Protein AF-A0A518D5A3-F1 (afdb_monomer_lite)

InterPro domains:
  IPR036691 Endonuclease/exonuclease/phosphatase superfamily [G3DSA:3.60.10.10] (1-137)
  IPR036691 Endonuclease/exonuclease/phosphatase superfamily [SSF56219] (6-136)

Structure (mmCIF, N/CA/C/O backbone):
data_AF-A0A518D5A3-F1
#
_entry.id   AF-A0A518D5A3-F1
#
loop_
_atom_site.group_PDB
_atom_site.id
_atom_site.type_symbol
_atom_site.label_atom_id
_atom_site.label_alt_id
_atom_site.label_comp_id
_atom_site.label_asym_id
_atom_site.label_entity_id
_atom_site.label_seq_id
_atom_site.pdbx_PDB_ins_code
_atom_site.Cartn_x
_atom_site.Cartn_y
_atom_site.Cartn_z
_atom_site.occupancy
_atom_site.B_iso_or_equiv
_atom_site.auth_seq_id
_atom_site.auth_comp_id
_atom_site.auth_asym_id
_atom_site.auth_atom_id
_atom_site.pdbx_PDB_model_num
ATOM 1 N N . MET A 1 1 ? 31.054 10.858 -0.364 1.00 36.72 1 MET A N 1
ATOM 2 C CA . MET A 1 1 ? 29.859 10.386 -1.095 1.00 36.72 1 MET A CA 1
ATOM 3 C C . MET A 1 1 ? 29.408 9.103 -0.428 1.00 36.72 1 MET A C 1
ATOM 5 O O . MET A 1 1 ? 30.260 8.254 -0.214 1.00 36.72 1 MET A O 1
ATOM 9 N N . LYS A 1 2 ? 28.142 8.989 -0.010 1.00 32.41 2 LYS A N 1
ATOM 10 C CA . LYS A 1 2 ? 27.624 7.705 0.479 1.00 32.41 2 LYS A CA 1
ATOM 11 C C . LYS A 1 2 ? 27.511 6.777 -0.727 1.00 32.41 2 LYS A C 1
ATOM 13 O O . LYS A 1 2 ? 26.873 7.149 -1.707 1.00 32.41 2 LYS A O 1
ATOM 18 N N . GLU A 1 3 ? 28.173 5.631 -0.665 1.00 38.31 3 GLU A N 1
ATOM 19 C CA . GLU A 1 3 ? 27.995 4.547 -1.626 1.00 38.31 3 GLU A CA 1
ATOM 20 C C . GLU A 1 3 ? 26.521 4.136 -1.599 1.00 38.31 3 GLU A C 1
ATOM 22 O O . GLU A 1 3 ? 25.990 3.735 -0.562 1.00 38.31 3 GLU A O 1
ATOM 27 N N . GLN A 1 4 ? 25.829 4.322 -2.720 1.00 47.94 4 GLN A N 1
ATOM 28 C CA . GLN A 1 4 ? 24.461 3.859 -2.878 1.00 47.94 4 GLN A CA 1
ATOM 29 C C . GLN A 1 4 ? 24.541 2.347 -3.087 1.00 47.94 4 GLN A C 1
ATOM 31 O O . GLN A 1 4 ? 24.879 1.882 -4.173 1.00 47.94 4 GLN A O 1
ATOM 36 N N . GLN A 1 5 ? 24.313 1.574 -2.023 1.00 49.19 5 GLN A N 1
ATOM 37 C CA . GLN A 1 5 ? 24.201 0.123 -2.138 1.00 49.19 5 GLN A CA 1
ATOM 38 C C . GLN A 1 5 ? 23.075 -0.202 -3.123 1.00 49.19 5 GLN A C 1
ATOM 40 O O . GLN A 1 5 ? 21.924 0.175 -2.891 1.00 49.19 5 GLN A O 1
ATOM 45 N N . ALA A 1 6 ? 23.415 -0.903 -4.207 1.00 53.38 6 ALA A N 1
ATOM 46 C CA . ALA A 1 6 ? 22.465 -1.458 -5.164 1.00 53.38 6 ALA A CA 1
ATOM 47 C C . ALA A 1 6 ? 21.618 -2.530 -4.465 1.00 53.38 6 ALA A C 1
ATOM 49 O O . ALA A 1 6 ? 21.918 -3.722 -4.475 1.00 53.38 6 ALA A O 1
ATOM 50 N N . THR A 1 7 ? 20.582 -2.081 -3.771 1.00 57.81 7 THR A N 1
ATOM 51 C CA . THR A 1 7 ? 19.583 -2.934 -3.144 1.00 57.81 7 THR A CA 1
ATOM 52 C C . THR A 1 7 ? 18.486 -3.141 -4.177 1.00 57.81 7 THR A C 1
ATOM 54 O O . THR A 1 7 ? 17.525 -2.395 -4.238 1.00 57.81 7 THR A O 1
ATOM 57 N N . ASN A 1 8 ? 18.626 -4.159 -5.027 1.00 65.50 8 ASN A N 1
ATOM 58 C CA . ASN A 1 8 ? 17.641 -4.457 -6.083 1.00 65.50 8 ASN A CA 1
ATOM 59 C C . ASN A 1 8 ? 16.405 -5.218 -5.557 1.00 65.50 8 ASN A C 1
ATOM 61 O O . ASN A 1 8 ? 15.659 -5.821 -6.325 1.00 65.50 8 ASN A O 1
ATOM 65 N N . CYS A 1 9 ? 16.228 -5.278 -4.238 1.00 80.38 9 CYS A N 1
ATOM 66 C CA . CYS A 1 9 ? 15.288 -6.166 -3.568 1.00 80.38 9 CYS A CA 1
ATOM 67 C C . CYS A 1 9 ? 14.832 -5.522 -2.254 1.00 80.38 9 CYS A C 1
ATOM 69 O O . CYS A 1 9 ? 15.364 -5.826 -1.187 1.00 80.38 9 CYS A O 1
ATOM 71 N N . PHE A 1 10 ? 13.868 -4.607 -2.332 1.00 88.75 10 PHE A N 1
ATOM 72 C CA . PHE A 1 10 ? 13.307 -3.957 -1.153 1.00 88.75 10 PHE A CA 1
ATOM 73 C C . PHE A 1 10 ? 11.789 -3.812 -1.229 1.00 88.75 10 PHE A C 1
ATOM 75 O O . PHE A 1 10 ? 11.178 -3.840 -2.300 1.00 88.75 10 PHE A O 1
ATOM 82 N N . ILE A 1 11 ? 11.203 -3.642 -0.050 1.00 94.62 11 ILE A N 1
ATOM 83 C CA . ILE A 1 11 ? 9.792 -3.353 0.171 1.00 94.62 11 ILE A CA 1
ATOM 84 C C . ILE A 1 11 ? 9.747 -2.052 0.971 1.00 94.62 11 ILE A C 1
ATOM 86 O O . ILE A 1 11 ? 10.442 -1.939 1.981 1.00 94.62 11 ILE A O 1
ATOM 90 N N . LEU A 1 12 ? 8.959 -1.075 0.526 1.00 96.50 12 LEU A N 1
ATOM 91 C CA . LEU A 1 12 ? 8.626 0.102 1.334 1.00 96.50 12 LEU A CA 1
ATOM 92 C C . LEU A 1 12 ? 7.259 -0.134 1.949 1.00 96.50 12 LEU A C 1
ATOM 94 O O . LEU A 1 12 ? 6.337 -0.539 1.248 1.00 96.50 12 LEU A O 1
ATOM 98 N N . LEU A 1 13 ? 7.126 0.133 3.241 1.00 97.69 13 LEU A N 1
ATOM 99 C CA . LEU A 1 13 ? 5.878 -0.047 3.962 1.00 97.69 13 LEU A CA 1
ATOM 100 C C . LEU A 1 13 ? 5.730 1.046 5.015 1.00 97.69 13 LEU A C 1
ATOM 102 O O . LEU A 1 13 ? 6.680 1.315 5.750 1.00 97.69 13 LEU A O 1
ATOM 106 N N . GLY A 1 14 ? 4.547 1.649 5.090 1.00 98.00 14 GLY A N 1
ATOM 107 C CA . GLY A 1 14 ? 4.215 2.643 6.106 1.00 98.00 14 GLY A CA 1
ATOM 108 C C . GLY A 1 14 ? 3.224 3.686 5.610 1.00 98.00 14 GLY A C 1
ATOM 109 O O . GLY A 1 14 ? 2.658 3.548 4.526 1.00 98.00 14 GLY A O 1
ATOM 110 N N . ASP A 1 15 ? 3.046 4.727 6.415 1.00 98.00 15 ASP A N 1
ATOM 111 C CA . ASP A 1 15 ? 2.211 5.884 6.107 1.00 98.00 15 ASP A CA 1
ATOM 112 C C . ASP A 1 15 ? 2.939 6.848 5.154 1.00 98.00 15 ASP A C 1
ATOM 114 O O . ASP A 1 15 ? 3.931 7.488 5.513 1.00 98.00 15 ASP A O 1
ATOM 118 N N . PHE A 1 16 ? 2.445 6.946 3.919 1.00 97.81 16 PHE A N 1
ATOM 119 C CA . PHE A 1 16 ? 2.956 7.878 2.909 1.00 97.81 16 PHE A CA 1
ATOM 120 C C . PHE A 1 16 ? 2.275 9.248 2.955 1.00 97.81 16 PHE A C 1
ATOM 122 O O . PHE A 1 16 ? 2.710 10.163 2.251 1.00 97.81 16 PHE A O 1
ATOM 129 N N . ASN A 1 17 ? 1.194 9.384 3.726 1.00 96.19 17 ASN A N 1
ATOM 130 C CA . ASN A 1 17 ? 0.316 10.550 3.761 1.00 96.19 17 ASN A CA 1
ATOM 131 C C . ASN A 1 17 ? -0.150 11.000 2.357 1.00 96.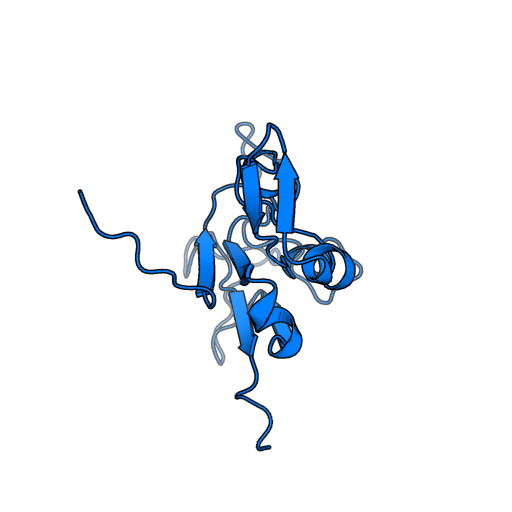19 17 ASN A C 1
ATOM 133 O O . ASN A 1 17 ? -0.310 12.185 2.061 1.00 96.19 17 ASN A O 1
ATOM 137 N N . MET A 1 18 ? -0.295 10.023 1.460 1.00 96.75 18 MET A N 1
ATOM 138 C CA . MET A 1 18 ? -0.710 10.164 0.067 1.00 96.75 18 MET A CA 1
ATOM 139 C C . MET A 1 18 ? -1.559 8.955 -0.297 1.00 96.75 18 MET A C 1
ATOM 141 O O . MET A 1 18 ? -1.251 7.846 0.120 1.00 96.75 18 MET A O 1
ATOM 145 N N . ASN A 1 19 ? -2.602 9.138 -1.095 1.00 97.25 19 ASN A N 1
ATOM 146 C CA . ASN A 1 19 ? -3.353 8.031 -1.668 1.00 97.25 19 ASN A CA 1
ATOM 147 C C . ASN A 1 19 ? -2.565 7.358 -2.806 1.00 97.25 19 ASN A C 1
ATOM 149 O O . ASN A 1 19 ? -1.782 8.024 -3.488 1.00 97.25 19 ASN A O 1
ATOM 153 N N . PRO A 1 20 ? -2.831 6.073 -3.106 1.00 97.12 20 PRO A N 1
ATOM 154 C CA . PRO A 1 20 ? -2.224 5.351 -4.215 1.00 97.12 20 PRO A CA 1
ATOM 155 C C . PRO A 1 20 ? -2.285 6.084 -5.553 1.00 97.12 20 PRO A C 1
ATOM 157 O O . PRO A 1 20 ? -1.365 5.930 -6.342 1.00 97.12 20 PRO A O 1
ATOM 160 N N . TYR A 1 21 ? -3.321 6.892 -5.814 1.00 95.69 21 TYR A N 1
ATOM 161 C CA . TYR A 1 21 ? -3.490 7.672 -7.049 1.00 95.69 21 TYR A CA 1
ATOM 162 C C . TYR A 1 21 ? -2.765 9.032 -7.056 1.00 95.69 21 TYR A C 1
ATOM 164 O O . TYR A 1 21 ? -2.701 9.685 -8.102 1.00 95.69 21 TYR A O 1
ATOM 172 N N . ASP A 1 22 ? -2.180 9.463 -5.940 1.00 96.88 22 ASP A N 1
ATOM 173 C CA . ASP A 1 22 ? -1.515 10.760 -5.863 1.00 96.88 22 ASP A CA 1
ATOM 174 C C . ASP A 1 22 ? -0.221 10.798 -6.684 1.00 96.88 22 ASP A C 1
ATOM 176 O O . ASP A 1 22 ? 0.445 9.795 -6.961 1.00 96.88 22 ASP A O 1
ATOM 180 N N . ARG A 1 23 ? 0.159 12.011 -7.095 1.00 96.25 23 ARG A N 1
ATOM 181 C CA . ARG A 1 23 ? 1.293 12.239 -8.004 1.00 96.25 23 ARG A CA 1
ATOM 182 C C . ARG A 1 23 ? 2.620 11.725 -7.442 1.00 96.25 23 ARG A C 1
ATOM 184 O O . ARG A 1 23 ? 3.424 11.204 -8.210 1.00 96.25 23 ARG A O 1
ATOM 191 N N . GLY A 1 24 ? 2.843 11.864 -6.134 1.00 96.75 24 GLY A N 1
ATOM 192 C CA . GLY A 1 24 ? 4.053 11.359 -5.478 1.00 96.75 24 GLY A CA 1
ATOM 193 C C . GLY A 1 24 ? 4.179 9.835 -5.553 1.00 96.75 24 GLY A C 1
ATOM 194 O O . GLY A 1 24 ? 5.294 9.324 -5.633 1.00 96.75 24 GLY A O 1
ATOM 195 N N . MET A 1 25 ? 3.048 9.127 -5.634 1.00 97.81 25 MET A N 1
ATOM 196 C CA . MET A 1 25 ? 3.014 7.671 -5.742 1.00 97.81 25 MET A CA 1
ATOM 197 C C . MET A 1 25 ? 3.256 7.197 -7.182 1.00 97.81 25 MET A C 1
ATOM 199 O O . MET A 1 25 ? 4.091 6.325 -7.394 1.00 97.81 25 MET A O 1
ATOM 203 N N . ASN A 1 26 ? 2.587 7.782 -8.185 1.00 93.75 26 ASN A N 1
ATOM 204 C CA . ASN A 1 26 ? 2.536 7.189 -9.539 1.00 93.75 26 ASN A CA 1
ATO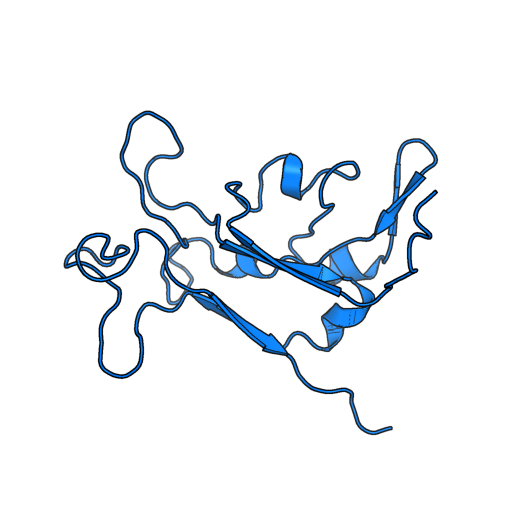M 205 C C . ASN A 1 26 ? 3.495 7.785 -10.577 1.00 93.75 26 ASN A C 1
ATOM 207 O O . ASN A 1 26 ? 3.656 7.223 -11.664 1.00 93.75 26 ASN A O 1
ATOM 211 N N . LEU A 1 27 ? 4.085 8.955 -10.323 1.00 94.81 27 LEU A N 1
ATOM 212 C CA . LEU A 1 27 ? 4.977 9.575 -11.305 1.00 94.81 27 LEU A CA 1
ATOM 213 C C . LEU A 1 27 ? 6.344 8.891 -11.330 1.00 94.81 27 LEU A C 1
ATOM 215 O O . LEU A 1 27 ? 6.841 8.455 -10.297 1.00 94.81 27 LEU A O 1
ATOM 219 N N . ALA A 1 28 ? 6.984 8.890 -12.506 1.00 92.06 28 ALA A N 1
ATOM 220 C CA . ALA A 1 28 ? 8.325 8.332 -12.690 1.00 92.06 28 ALA A CA 1
ATOM 221 C C . ALA A 1 28 ? 9.341 8.965 -11.727 1.00 92.06 28 ALA A C 1
ATOM 223 O O . ALA A 1 28 ? 10.090 8.260 -11.075 1.00 92.06 28 ALA A O 1
ATOM 224 N N . ALA A 1 29 ? 9.305 10.294 -11.578 1.00 90.62 29 ALA A N 1
ATOM 225 C CA . ALA A 1 29 ? 10.158 11.023 -10.639 1.00 90.62 29 ALA A CA 1
ATOM 226 C C . ALA A 1 29 ? 9.714 10.924 -9.161 1.00 90.62 29 ALA A C 1
ATOM 228 O O . ALA A 1 29 ? 10.371 11.504 -8.300 1.00 90.62 29 ALA A O 1
ATOM 229 N N . GLY A 1 30 ? 8.589 10.259 -8.883 1.00 94.38 30 GLY A N 1
ATOM 230 C CA . GLY A 1 30 ? 8.125 9.917 -7.538 1.00 94.38 30 GLY A CA 1
ATOM 231 C C . GLY A 1 30 ? 8.493 8.474 -7.193 1.00 94.38 30 GLY A C 1
ATOM 232 O O . GLY A 1 30 ? 9.581 8.010 -7.523 1.00 94.38 30 GLY A O 1
ATOM 233 N N . LEU A 1 31 ? 7.572 7.755 -6.552 1.00 95.31 31 LEU A N 1
ATOM 234 C CA . LEU A 1 31 ? 7.762 6.344 -6.199 1.00 95.31 31 LEU A CA 1
ATOM 235 C C . LEU A 1 31 ? 7.486 5.383 -7.358 1.00 95.31 31 LEU A C 1
ATOM 237 O O . LEU A 1 31 ? 7.786 4.204 -7.225 1.00 95.31 31 LEU A O 1
ATOM 241 N N . ASN A 1 32 ? 6.926 5.862 -8.476 1.00 95.44 32 ASN A N 1
ATOM 242 C CA . ASN A 1 32 ? 6.640 5.060 -9.668 1.00 95.44 32 ASN A CA 1
ATOM 243 C C . ASN A 1 32 ? 5.909 3.733 -9.335 1.00 95.44 32 ASN A C 1
ATOM 245 O O . ASN A 1 32 ? 6.213 2.662 -9.869 1.00 95.44 32 ASN A O 1
ATOM 249 N N . ALA A 1 33 ? 4.950 3.822 -8.412 1.00 97.25 33 ALA A N 1
ATOM 250 C CA . ALA A 1 33 ? 4.157 2.724 -7.887 1.00 97.25 33 ALA A CA 1
ATOM 251 C C . ALA A 1 33 ? 2.972 2.409 -8.806 1.00 97.25 33 ALA A C 1
ATOM 253 O O . ALA A 1 33 ? 2.188 3.279 -9.162 1.00 97.25 33 ALA A O 1
ATOM 254 N N . MET A 1 34 ? 2.841 1.151 -9.199 1.00 97.00 34 MET A N 1
ATOM 255 C CA . MET A 1 34 ? 1.932 0.672 -10.226 1.00 97.00 34 MET A CA 1
ATOM 256 C C . MET A 1 34 ? 0.804 -0.150 -9.618 1.00 97.00 34 MET A C 1
ATOM 258 O O . MET A 1 34 ? 1.012 -0.976 -8.729 1.00 97.00 34 MET A O 1
ATOM 262 N N . MET A 1 35 ? -0.390 0.038 -10.173 1.00 96.81 35 MET A N 1
ATOM 263 C CA . MET A 1 35 ? -1.628 -0.601 -9.726 1.00 96.81 35 MET A CA 1
ATOM 264 C C . MET A 1 35 ? -1.649 -2.121 -9.919 1.00 96.81 35 MET A C 1
ATOM 266 O O . MET A 1 35 ? -2.312 -2.830 -9.169 1.00 96.81 35 MET A O 1
ATOM 270 N N . THR A 1 36 ? -0.957 -2.642 -10.936 1.00 96.69 36 THR A N 1
ATOM 271 C CA . THR A 1 36 ? -1.020 -4.066 -11.290 1.00 96.69 36 THR A CA 1
ATOM 272 C C . THR A 1 36 ? 0.367 -4.683 -11.378 1.00 96.69 36 THR A C 1
ATOM 274 O O . THR A 1 36 ? 1.348 -4.018 -11.723 1.00 96.69 36 THR A O 1
ATOM 277 N N . ARG A 1 37 ? 0.434 -5.996 -11.133 1.00 95.62 37 ARG A N 1
ATOM 278 C CA . ARG A 1 37 ? 1.659 -6.783 -11.322 1.00 95.62 37 ARG A CA 1
ATOM 279 C C . ARG A 1 37 ? 2.165 -6.706 -12.762 1.00 95.62 37 ARG A C 1
ATOM 281 O O . ARG A 1 37 ? 3.364 -6.599 -12.964 1.00 95.62 37 ARG A O 1
ATOM 288 N N . ALA A 1 38 ? 1.256 -6.704 -13.739 1.00 95.38 38 ALA A N 1
ATOM 289 C CA . ALA A 1 38 ? 1.591 -6.616 -15.161 1.00 95.38 38 ALA A CA 1
ATOM 290 C C . ALA A 1 38 ? 2.249 -5.276 -15.531 1.00 95.38 38 ALA A C 1
ATOM 292 O O . ALA A 1 38 ? 3.167 -5.233 -16.344 1.00 95.38 38 ALA A O 1
ATOM 293 N N . CYS A 1 39 ? 1.820 -4.172 -14.913 1.00 93.81 39 CYS A N 1
ATOM 294 C CA . CYS A 1 39 ? 2.504 -2.890 -15.072 1.00 93.81 39 CYS A CA 1
ATOM 295 C C . CYS A 1 39 ? 3.900 -2.924 -14.434 1.00 93.81 39 CYS A C 1
ATOM 297 O O . CYS A 1 39 ? 4.863 -2.466 -15.041 1.00 93.81 39 CYS A O 1
ATOM 299 N N . ALA A 1 40 ? 4.021 -3.497 -13.232 1.00 93.94 40 ALA A N 1
ATOM 300 C CA . ALA A 1 40 ? 5.298 -3.578 -12.529 1.00 93.94 40 ALA A CA 1
ATOM 301 C C . ALA A 1 40 ? 6.302 -4.541 -13.193 1.00 93.94 40 ALA A C 1
ATOM 303 O O . ALA A 1 40 ? 7.504 -4.307 -13.121 1.00 93.94 40 ALA A O 1
ATOM 304 N N . SER A 1 41 ? 5.837 -5.586 -13.890 1.00 90.75 41 SER A N 1
ATOM 305 C CA . SER A 1 41 ? 6.703 -6.585 -14.535 1.00 90.75 41 SER A CA 1
ATOM 306 C C . SER A 1 41 ? 7.528 -6.045 -15.703 1.00 90.75 41 SER A C 1
ATOM 308 O O . SER A 1 41 ? 8.451 -6.718 -16.148 1.00 90.75 41 SER A O 1
ATOM 310 N N . ALA A 1 42 ? 7.236 -4.834 -16.191 1.00 91.12 42 ALA A N 1
ATOM 311 C CA . ALA A 1 42 ? 8.111 -4.133 -17.131 1.00 91.12 42 ALA A CA 1
ATOM 312 C C . ALA A 1 42 ? 9.483 -3.779 -16.517 1.00 91.12 42 ALA A C 1
ATOM 314 O O . ALA A 1 42 ? 10.416 -3.444 -17.244 1.00 91.12 42 ALA A O 1
ATOM 315 N N . GLY A 1 43 ? 9.616 -3.862 -15.189 1.00 90.81 43 GLY A N 1
ATOM 316 C CA . GLY A 1 43 ? 10.862 -3.674 -14.456 1.00 90.81 43 GLY A CA 1
ATOM 317 C C . GLY A 1 43 ? 11.212 -2.204 -14.280 1.00 90.81 43 GLY A C 1
ATOM 318 O O . GLY A 1 43 ? 11.150 -1.672 -13.177 1.00 90.81 43 GLY A O 1
ATOM 319 N N . VAL A 1 44 ? 11.510 -1.520 -15.381 1.00 91.50 44 VAL A N 1
ATOM 320 C CA . VAL A 1 44 ? 11.939 -0.119 -15.372 1.00 91.50 44 VAL A CA 1
ATOM 321 C C . VAL A 1 44 ? 11.165 0.725 -16.376 1.00 91.50 44 VAL A C 1
ATOM 323 O O . VAL A 1 44 ? 10.749 0.265 -17.440 1.00 91.50 44 VAL A O 1
ATOM 326 N N . ARG A 1 45 ? 11.010 2.008 -16.053 1.00 91.12 45 ARG A N 1
ATOM 327 C CA . ARG A 1 45 ? 10.487 3.040 -16.946 1.00 91.12 45 ARG A CA 1
ATOM 328 C C . ARG A 1 45 ? 11.583 4.030 -17.291 1.00 91.12 45 ARG A C 1
ATOM 330 O O . ARG A 1 45 ? 12.138 4.654 -16.390 1.00 91.12 45 ARG A O 1
ATOM 337 N N . ARG A 1 46 ? 11.803 4.284 -18.582 1.00 92.19 46 ARG A N 1
ATOM 338 C CA . ARG A 1 46 ? 12.659 5.391 -19.021 1.00 92.19 46 ARG A CA 1
ATOM 339 C C . ARG A 1 46 ? 11.875 6.701 -19.112 1.00 92.19 46 ARG A C 1
ATOM 341 O O . ARG A 1 46 ? 10.823 6.765 -19.749 1.00 92.19 46 ARG A O 1
ATOM 348 N N . HIS A 1 47 ? 12.377 7.754 -18.474 1.00 92.19 47 HIS A N 1
ATOM 349 C CA . HIS A 1 47 ? 11.798 9.097 -18.485 1.00 92.19 47 HIS A CA 1
ATOM 350 C C . HIS A 1 47 ? 12.896 10.162 -18.351 1.00 92.19 47 HIS A C 1
ATOM 352 O O . HIS A 1 47 ? 13.719 10.073 -17.447 1.00 92.19 47 HIS A O 1
ATOM 358 N N . LEU A 1 48 ? 12.906 11.170 -19.237 1.00 92.19 48 LEU A N 1
ATOM 359 C CA . LEU A 1 48 ? 13.919 12.247 -19.265 1.00 92.19 48 LEU A CA 1
ATOM 360 C C . LEU A 1 48 ? 15.356 11.715 -19.134 1.00 92.19 48 LEU A C 1
ATOM 362 O O . LEU A 1 48 ? 16.142 12.151 -18.295 1.00 92.19 48 LEU A O 1
ATOM 366 N N . ASP A 1 49 ? 15.654 10.708 -19.948 1.00 92.25 49 ASP A N 1
ATOM 367 C CA . ASP A 1 49 ? 16.938 10.020 -20.011 1.00 92.25 49 ASP A CA 1
ATOM 368 C C . ASP A 1 49 ? 17.418 9.306 -18.739 1.00 92.25 49 ASP A C 1
ATOM 370 O O . ASP A 1 49 ? 18.588 8.920 -18.639 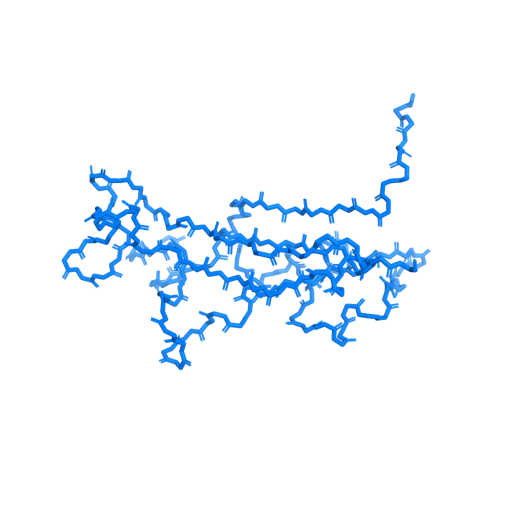1.00 92.25 49 ASP A O 1
ATOM 374 N N . ARG A 1 50 ? 16.505 9.038 -17.803 1.00 91.56 50 ARG A N 1
ATOM 375 C CA . ARG A 1 50 ? 16.757 8.257 -16.590 1.00 91.56 50 ARG A CA 1
ATOM 376 C C . ARG A 1 50 ? 15.820 7.065 -16.505 1.00 91.56 50 ARG A C 1
ATOM 378 O O . ARG A 1 50 ? 14.678 7.139 -16.958 1.00 91.56 50 ARG A O 1
ATOM 385 N N . ASP A 1 51 ? 16.312 5.997 -15.897 1.00 91.44 51 ASP A N 1
ATOM 386 C CA . ASP A 1 51 ? 15.536 4.789 -15.660 1.00 91.44 51 ASP A CA 1
ATOM 387 C C . ASP A 1 51 ? 15.059 4.785 -14.207 1.00 91.44 51 ASP A C 1
ATOM 389 O O . ASP A 1 51 ? 15.813 5.110 -13.289 1.00 91.44 51 ASP A O 1
ATOM 393 N N . TYR A 1 52 ? 13.786 4.456 -14.021 1.00 91.88 52 TYR A N 1
ATOM 394 C CA . TYR A 1 52 ? 13.119 4.407 -12.727 1.00 91.88 52 TYR A CA 1
ATOM 395 C C . TYR A 1 52 ? 12.521 3.020 -12.539 1.00 91.88 52 TYR A C 1
ATOM 397 O O . TYR A 1 52 ? 11.749 2.570 -13.389 1.00 91.88 52 TYR A O 1
ATOM 405 N N . ASP A 1 53 ? 12.847 2.354 -11.435 1.00 92.38 53 ASP A N 1
ATOM 406 C CA . ASP A 1 53 ? 12.229 1.075 -11.091 1.00 92.38 53 ASP A CA 1
ATOM 407 C C . ASP A 1 53 ? 10.717 1.222 -10.945 1.00 92.38 53 ASP A C 1
ATOM 409 O O . ASP A 1 53 ? 10.211 2.218 -10.419 1.00 92.38 53 ASP A O 1
ATOM 413 N N . PHE A 1 54 ? 9.988 0.215 -11.407 1.00 94.94 54 PHE A N 1
ATOM 414 C CA . PHE A 1 54 ? 8.590 0.056 -11.062 1.00 94.94 54 PHE A CA 1
ATOM 415 C C . PHE A 1 54 ? 8.442 -0.634 -9.711 1.00 94.94 54 PHE A C 1
ATOM 417 O O . PHE A 1 54 ? 9.147 -1.591 -9.379 1.00 94.94 54 PHE A O 1
ATOM 424 N N . TYR A 1 55 ? 7.437 -0.186 -8.971 1.00 96.44 55 TYR A N 1
ATOM 425 C CA . TYR A 1 55 ? 6.984 -0.842 -7.755 1.00 96.44 55 TYR A CA 1
ATOM 426 C C . TYR A 1 55 ? 5.561 -1.304 -7.964 1.00 96.44 55 TYR A C 1
ATOM 428 O O . TYR A 1 55 ? 4.773 -0.615 -8.594 1.00 96.44 55 TYR A O 1
ATOM 436 N N . TYR A 1 56 ? 5.207 -2.461 -7.440 1.00 97.69 56 TYR A N 1
ATOM 437 C CA . TYR A 1 56 ? 3.825 -2.884 -7.358 1.00 97.69 56 TYR A CA 1
ATOM 438 C C . TYR A 1 56 ? 3.215 -2.384 -6.049 1.00 97.69 56 TYR A C 1
ATOM 440 O O . TYR A 1 56 ? 3.784 -2.597 -4.980 1.00 97.69 56 TYR A O 1
ATOM 448 N N . ASN A 1 57 ? 2.055 -1.738 -6.140 1.00 98.38 57 ASN A N 1
ATOM 449 C CA . ASN A 1 57 ? 1.264 -1.310 -4.996 1.00 98.38 57 ASN A CA 1
ATOM 450 C C . ASN A 1 57 ? -0.037 -2.130 -4.952 1.00 98.38 57 ASN A C 1
ATOM 452 O O . ASN A 1 57 ? -0.972 -1.835 -5.696 1.00 98.38 57 ASN A O 1
ATOM 456 N N . PRO A 1 58 ? -0.134 -3.176 -4.117 1.00 97.88 58 PRO A N 1
ATOM 457 C CA . PRO A 1 58 ? -1.345 -3.977 -4.025 1.00 97.88 58 PRO A CA 1
ATOM 458 C C . PRO A 1 58 ? -2.499 -3.257 -3.315 1.00 97.88 58 PRO A C 1
ATOM 460 O O . PRO A 1 58 ? -3.633 -3.717 -3.428 1.00 97.88 58 PRO A O 1
ATOM 463 N N . MET A 1 59 ? -2.268 -2.117 -2.650 1.00 97.94 59 MET A N 1
ATOM 464 C CA . MET A 1 59 ? -3.328 -1.388 -1.935 1.00 97.94 59 MET A CA 1
ATOM 465 C C . MET A 1 59 ? -4.453 -0.916 -2.857 1.00 97.94 59 MET A C 1
ATOM 467 O O . MET A 1 59 ? -5.590 -0.776 -2.422 1.00 97.94 59 MET A O 1
ATOM 471 N N . TRP A 1 60 ? -4.168 -0.742 -4.151 1.00 97.38 60 TRP A N 1
ATOM 472 C CA . TRP A 1 60 ? -5.182 -0.450 -5.164 1.00 97.38 60 TRP A CA 1
ATOM 473 C C . TRP A 1 60 ? -6.318 -1.480 -5.219 1.00 97.38 60 TRP A C 1
ATOM 475 O O . TRP A 1 60 ? -7.429 -1.137 -5.612 1.00 97.38 60 TRP A O 1
ATOM 485 N N . SER A 1 61 ? -6.049 -2.729 -4.832 1.00 96.06 61 SER A N 1
ATOM 486 C CA . SER A 1 61 ? -7.050 -3.801 -4.824 1.00 96.06 61 SER A CA 1
ATOM 487 C C . SER A 1 61 ? 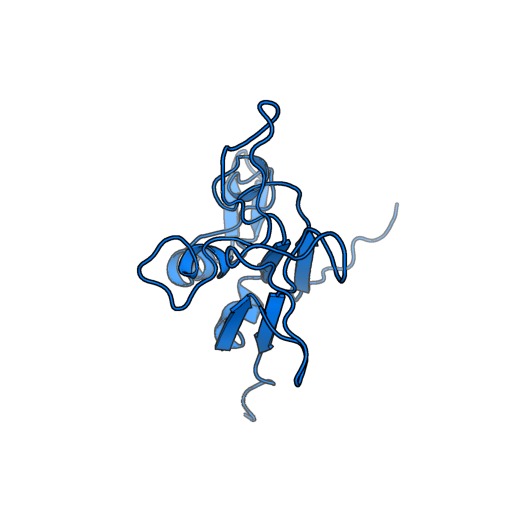-8.054 -3.708 -3.670 1.00 96.06 61 SER A C 1
ATOM 489 O O . SER A 1 61 ? -9.045 -4.429 -3.687 1.00 96.06 61 SER A O 1
ATOM 491 N N . LEU A 1 62 ? -7.822 -2.819 -2.696 1.00 96.81 62 LEU A N 1
ATOM 492 C CA . LEU A 1 62 ? -8.629 -2.683 -1.479 1.00 96.81 62 LEU A CA 1
ATOM 493 C C . LEU A 1 62 ? -9.572 -1.464 -1.498 1.00 96.81 62 LEU A C 1
ATOM 495 O O . LEU A 1 62 ? -10.152 -1.108 -0.475 1.00 96.81 62 LEU A O 1
ATOM 499 N N . PHE A 1 63 ? -9.730 -0.797 -2.643 1.00 94.12 63 PHE A N 1
ATOM 500 C CA . PHE A 1 63 ? -10.632 0.348 -2.754 1.00 94.12 63 PHE A CA 1
ATOM 501 C C . PHE A 1 63 ? -12.099 -0.061 -2.905 1.00 94.12 63 PHE A C 1
ATOM 503 O O . PHE A 1 63 ? -12.454 -0.868 -3.762 1.00 94.12 63 PHE A O 1
ATOM 510 N N . GLY A 1 64 ? -12.962 0.637 -2.168 1.00 90.94 64 GLY A N 1
ATOM 511 C CA . GLY A 1 64 ? -14.409 0.594 -2.359 1.00 90.94 64 GLY A CA 1
ATOM 512 C C . GLY A 1 64 ? -15.109 -0.575 -1.667 1.00 90.94 64 GLY A C 1
ATOM 513 O O . GLY A 1 64 ? -14.510 -1.379 -0.957 1.00 90.94 64 GLY A O 1
ATOM 514 N N . ASP A 1 65 ? -16.419 -0.626 -1.869 1.00 89.44 65 ASP A N 1
ATOM 515 C CA . ASP A 1 65 ? -17.379 -1.526 -1.221 1.00 89.44 65 ASP A CA 1
ATOM 516 C C . ASP A 1 65 ? -17.474 -2.920 -1.858 1.00 89.44 65 ASP A C 1
ATOM 518 O O . ASP A 1 65 ? -18.104 -3.808 -1.294 1.00 89.44 65 ASP A O 1
ATOM 522 N N . ASN A 1 66 ? -16.795 -3.146 -2.985 1.00 92.12 66 ASN A N 1
ATOM 523 C CA . ASN A 1 66 ? -16.618 -4.477 -3.579 1.00 92.12 66 ASN A CA 1
ATOM 524 C C . ASN A 1 66 ? -15.474 -5.287 -2.938 1.00 92.12 66 ASN A C 1
ATOM 526 O O . ASN A 1 66 ? -15.052 -6.304 -3.488 1.00 92.12 66 ASN A O 1
ATOM 530 N N . THR A 1 67 ? -14.948 -4.833 -1.802 1.00 92.56 67 THR A N 1
ATOM 531 C CA . THR A 1 67 ? -13.916 -5.521 -1.018 1.00 92.56 67 THR A CA 1
ATOM 532 C C . THR A 1 67 ? -14.497 -5.922 0.334 1.00 92.56 67 THR A C 1
ATOM 534 O O . THR A 1 67 ? -15.485 -5.337 0.777 1.00 92.56 67 THR A O 1
ATOM 537 N N . ASP A 1 68 ? -13.863 -6.865 1.035 1.00 90.81 68 ASP A N 1
ATOM 538 C CA . ASP A 1 68 ? -14.263 -7.233 2.408 1.00 90.81 68 ASP A CA 1
ATOM 539 C C . ASP A 1 68 ? -14.147 -6.052 3.398 1.00 90.81 68 ASP A C 1
ATOM 541 O O . ASP A 1 68 ? -14.672 -6.098 4.513 1.00 90.81 68 ASP A O 1
ATOM 545 N N . GLY A 1 69 ? -13.493 -4.970 2.968 1.00 88.44 69 GLY A N 1
ATOM 546 C CA . GLY A 1 69 ? -13.313 -3.741 3.711 1.00 88.44 69 GLY A CA 1
ATOM 547 C C . GLY A 1 69 ? -12.220 -3.832 4.778 1.00 88.44 69 GLY A C 1
ATOM 548 O O . GLY A 1 69 ? -11.669 -4.904 5.048 1.00 88.44 69 GLY A O 1
ATOM 549 N N . PRO A 1 70 ? -11.900 -2.692 5.413 1.00 94.81 70 PRO A N 1
ATOM 550 C CA . PRO A 1 70 ? -12.412 -1.338 5.164 1.00 94.81 70 PRO A CA 1
ATOM 551 C C . PRO A 1 70 ? -11.870 -0.735 3.855 1.00 94.81 70 PRO A C 1
ATOM 553 O O . PRO A 1 70 ? -10.856 -1.178 3.330 1.00 94.81 70 PRO A O 1
ATOM 556 N N . ALA A 1 71 ? -12.524 0.312 3.341 1.00 94.44 71 ALA A N 1
ATOM 557 C CA . ALA A 1 71 ? -12.191 0.930 2.046 1.00 94.44 71 ALA A CA 1
ATOM 558 C C . ALA A 1 71 ? -10.943 1.848 2.067 1.00 94.44 71 ALA A C 1
ATOM 560 O O . ALA A 1 71 ? -10.655 2.529 1.081 1.00 94.44 71 ALA A O 1
ATOM 561 N N . GLY A 1 72 ? -10.235 1.910 3.196 1.00 96.62 72 GLY A N 1
ATOM 562 C CA . GLY A 1 72 ? -9.054 2.737 3.424 1.00 96.62 72 GLY A CA 1
ATOM 563 C C . GLY A 1 72 ? -8.448 2.467 4.800 1.00 96.62 72 GLY A C 1
ATOM 564 O O . GLY A 1 72 ? -9.046 1.779 5.630 1.00 96.62 72 GLY A O 1
ATOM 565 N N . THR A 1 73 ? -7.261 3.015 5.047 1.00 97.81 73 THR A N 1
ATOM 566 C CA . THR A 1 73 ? -6.547 2.858 6.324 1.00 97.81 73 THR A CA 1
ATOM 567 C C . THR A 1 73 ? -6.886 3.977 7.299 1.00 97.81 73 THR A C 1
ATOM 569 O O . THR A 1 73 ? -6.864 3.760 8.504 1.00 97.81 73 THR A O 1
ATOM 572 N N . VAL A 1 74 ? -7.291 5.142 6.789 1.00 96.69 74 VAL A N 1
ATOM 573 C CA . VAL A 1 74 ? -7.664 6.317 7.583 1.00 96.69 74 VAL A CA 1
ATOM 574 C C . VAL A 1 74 ? -9.056 6.777 7.200 1.00 96.69 74 VAL A C 1
ATOM 576 O O . VAL A 1 74 ? -9.444 6.729 6.032 1.00 96.69 74 VAL A O 1
ATOM 579 N N . TYR A 1 75 ? -9.794 7.276 8.189 1.00 95.50 75 TYR A N 1
ATOM 580 C CA . TYR A 1 75 ? -11.049 7.978 7.962 1.00 95.50 75 TYR A CA 1
ATOM 581 C C . TYR A 1 75 ? -10.992 9.390 8.550 1.00 95.50 75 TYR A C 1
ATOM 583 O O . TYR A 1 75 ? -10.780 9.570 9.759 1.00 95.50 75 TYR A O 1
ATOM 591 N N . ASP A 1 76 ? -11.220 10.389 7.703 1.00 92.19 76 ASP A N 1
ATOM 592 C CA . ASP A 1 76 ? -11.320 11.790 8.097 1.00 92.19 76 ASP A CA 1
ATOM 593 C C . ASP A 1 76 ? -12.561 12.451 7.485 1.00 92.19 76 ASP A C 1
ATOM 595 O O . ASP A 1 76 ? -12.973 12.159 6.372 1.00 92.19 76 ASP A O 1
ATOM 599 N N . VAL A 1 77 ? -13.195 13.338 8.243 1.00 90.19 77 VAL A N 1
ATOM 600 C CA . VAL A 1 77 ? -14.331 14.166 7.799 1.00 90.19 77 VAL A CA 1
ATOM 601 C C . VAL A 1 77 ? -14.062 15.648 8.035 1.00 90.19 77 VAL A C 1
ATOM 603 O O . VAL A 1 77 ? -14.982 16.464 7.982 1.00 90.19 77 VAL A O 1
ATOM 606 N N . SER A 1 78 ? -12.813 16.006 8.342 1.00 84.44 78 SER A N 1
ATOM 607 C CA . SER A 1 78 ? -12.382 17.391 8.397 1.00 84.44 78 SER A CA 1
ATOM 608 C C . SER A 1 78 ? -12.399 18.006 6.990 1.00 84.44 78 SER A C 1
ATOM 610 O O . SER A 1 78 ? -12.132 17.344 5.991 1.00 84.44 78 SER A O 1
ATOM 612 N N . ASN A 1 79 ? -12.687 19.306 6.894 1.00 70.19 79 ASN A N 1
ATOM 613 C CA . ASN A 1 79 ? -12.681 20.036 5.617 1.00 70.19 79 ASN A CA 1
ATOM 614 C C . ASN A 1 79 ? -11.258 20.385 5.122 1.00 70.19 79 ASN A C 1
ATOM 616 O O . ASN A 1 79 ? -11.100 21.302 4.321 1.00 70.19 79 ASN A O 1
ATOM 620 N N . GLN A 1 80 ? -10.217 19.725 5.638 1.00 73.19 80 GLN A N 1
ATOM 621 C CA . GLN A 1 80 ? -8.811 20.026 5.334 1.00 73.19 80 GLN A CA 1
ATOM 622 C C . GLN A 1 80 ? -8.172 19.001 4.379 1.00 73.19 80 GLN A C 1
ATOM 624 O O . GLN A 1 80 ? -7.022 19.176 3.983 1.00 73.19 80 GLN A O 1
ATOM 629 N N . GLY A 1 81 ? -8.905 17.956 3.980 1.00 70.75 81 GLY A N 1
ATOM 630 C CA . GLY A 1 81 ? -8.407 16.881 3.120 1.00 70.75 81 GLY A CA 1
ATOM 631 C C . GLY A 1 81 ? -9.524 16.106 2.410 1.00 70.75 81 GLY A C 1
ATOM 632 O O . GLY A 1 81 ? -10.652 16.601 2.315 1.00 70.75 81 GLY A O 1
ATOM 633 N N . PRO A 1 82 ? -9.223 14.905 1.878 1.00 78.62 82 PRO A N 1
ATOM 634 C CA . PRO A 1 82 ? -10.230 14.013 1.316 1.00 78.62 82 PRO A CA 1
ATOM 635 C C . PRO A 1 82 ? -11.320 13.711 2.345 1.00 78.62 82 PRO A C 1
ATOM 637 O O . PRO A 1 82 ? -11.033 13.326 3.476 1.00 78.62 82 PRO A O 1
ATOM 640 N N . TYR A 1 83 ? -12.578 13.889 1.949 1.00 88.31 83 TYR A N 1
ATOM 641 C CA . TYR A 1 83 ? -13.710 13.580 2.811 1.00 88.31 83 TYR A CA 1
ATOM 642 C C . TYR A 1 83 ? -13.999 12.076 2.770 1.00 88.31 83 TYR A C 1
ATOM 644 O O . TYR A 1 83 ? -14.423 11.544 1.744 1.00 88.31 83 TYR A O 1
ATOM 652 N N . GLY A 1 84 ? -13.817 11.400 3.898 1.00 94.19 84 GLY A N 1
ATOM 653 C CA . GLY A 1 84 ? -14.078 9.981 4.082 1.00 94.19 84 GLY A CA 1
ATOM 654 C C . GLY A 1 84 ? -12.802 9.152 4.188 1.00 94.19 84 GLY A C 1
ATOM 655 O O . GLY A 1 84 ? -11.950 9.414 5.033 1.00 94.19 84 GLY A O 1
ATOM 656 N N . TRP A 1 85 ? -12.727 8.091 3.384 1.00 95.88 85 TRP A N 1
ATOM 657 C CA . TRP A 1 85 ? -11.631 7.125 3.417 1.00 95.88 85 TRP A CA 1
ATOM 658 C C . TRP A 1 85 ? -10.417 7.609 2.626 1.00 95.88 85 TRP A C 1
ATOM 660 O O . TRP A 1 85 ? -10.552 8.059 1.489 1.00 95.88 85 TRP A O 1
ATOM 670 N N . SER A 1 86 ? -9.241 7.408 3.212 1.00 96.81 86 SER A N 1
ATOM 671 C CA . SER A 1 86 ? -7.941 7.542 2.559 1.00 96.81 86 SER A CA 1
ATOM 672 C C . SER A 1 86 ? -7.108 6.280 2.774 1.00 96.81 86 SER A C 1
ATOM 674 O O . SER A 1 86 ? -7.245 5.588 3.784 1.00 96.81 86 SER A O 1
ATOM 676 N N . MET A 1 87 ? -6.224 5.987 1.823 1.00 97.44 87 MET A N 1
ATOM 677 C CA . MET A 1 87 ? -5.328 4.829 1.835 1.00 97.44 87 MET A CA 1
ATOM 678 C C . MET A 1 87 ? -3.878 5.299 1.989 1.00 97.44 87 MET A C 1
ATOM 680 O O . MET A 1 87 ? -3.109 5.285 1.031 1.00 97.44 87 MET A O 1
ATOM 684 N N . TYR A 1 88 ? -3.518 5.796 3.169 1.00 97.81 88 TYR A N 1
ATOM 685 C CA . TYR A 1 88 ? -2.199 6.400 3.381 1.00 97.81 88 TYR A CA 1
ATOM 686 C C . TYR A 1 88 ? -1.131 5.376 3.751 1.00 97.81 88 TYR A C 1
ATOM 688 O O . TYR A 1 88 ? -0.005 5.465 3.252 1.00 97.81 88 TYR A O 1
ATOM 696 N N . ASP A 1 89 ? -1.505 4.365 4.533 1.00 98.50 89 ASP A N 1
ATOM 697 C CA . ASP A 1 89 ? -0.646 3.235 4.861 1.00 98.50 89 ASP A CA 1
ATOM 698 C C . ASP A 1 89 ? -0.604 2.287 3.673 1.00 98.50 89 ASP A C 1
ATOM 700 O O . ASP A 1 89 ? -1.616 1.718 3.263 1.00 98.50 89 ASP A O 1
ATOM 704 N N . GLN A 1 90 ? 0.572 2.146 3.075 1.00 98.50 90 GLN A N 1
ATOM 705 C CA . GLN A 1 90 ? 0.730 1.377 1.852 1.00 98.50 90 GLN A CA 1
ATOM 706 C C . GLN A 1 90 ? 1.955 0.484 1.912 1.00 98.50 90 GLN A C 1
ATOM 708 O O . GLN A 1 90 ? 2.886 0.708 2.685 1.00 98.50 90 GLN A O 1
ATOM 713 N N . VAL A 1 91 ? 1.960 -0.524 1.043 1.00 98.44 91 VAL A N 1
ATOM 714 C CA . VAL A 1 91 ? 3.138 -1.328 0.741 1.00 98.44 91 VAL A CA 1
ATOM 715 C C . VAL A 1 91 ? 3.493 -1.176 -0.731 1.00 98.44 91 VAL A C 1
ATOM 717 O O . VAL A 1 91 ? 2.638 -1.304 -1.603 1.00 98.44 91 VAL A O 1
ATOM 720 N N . LEU A 1 92 ? 4.765 -0.915 -1.009 1.00 97.94 92 LEU A N 1
ATOM 721 C CA . LEU A 1 92 ? 5.339 -0.885 -2.345 1.00 97.94 92 LEU A CA 1
ATOM 722 C C . LEU A 1 92 ? 6.379 -1.989 -2.461 1.00 97.94 92 LEU A C 1
ATOM 724 O O . LEU A 1 92 ? 7.317 -2.069 -1.667 1.00 97.94 92 LEU A O 1
ATOM 728 N N . ILE A 1 93 ? 6.221 -2.832 -3.470 1.00 96.50 93 ILE A N 1
ATOM 729 C CA . ILE A 1 93 ? 7.036 -4.026 -3.667 1.00 96.50 93 ILE A CA 1
ATOM 730 C C . ILE A 1 93 ? 7.840 -3.820 -4.941 1.00 96.50 93 ILE A C 1
ATOM 732 O O . ILE A 1 93 ? 7.249 -3.641 -6.004 1.00 96.50 93 ILE A O 1
ATOM 736 N N . ASN A 1 94 ? 9.172 -3.824 -4.855 1.00 94.88 94 ASN A N 1
ATOM 737 C CA . ASN A 1 94 ? 10.007 -3.732 -6.053 1.00 94.88 94 ASN A CA 1
ATOM 738 C C . ASN A 1 94 ? 9.619 -4.830 -7.062 1.00 94.88 94 ASN A C 1
ATOM 740 O O . ASN A 1 94 ? 9.283 -5.946 -6.657 1.00 94.88 94 ASN A O 1
ATOM 744 N N . HIS A 1 95 ? 9.660 -4.526 -8.364 1.00 93.06 95 HIS A N 1
ATOM 745 C CA . HIS A 1 95 ? 9.296 -5.467 -9.434 1.00 93.06 95 HIS A CA 1
ATOM 746 C C . HIS A 1 95 ? 9.949 -6.853 -9.291 1.00 93.06 95 HIS A C 1
ATOM 748 O O . HIS A 1 95 ? 9.278 -7.861 -9.516 1.00 93.06 95 HIS A O 1
ATOM 754 N N . SER A 1 96 ? 11.193 -6.924 -8.803 1.00 92.62 96 SER A N 1
ATOM 755 C CA . SER A 1 96 ? 11.935 -8.176 -8.593 1.00 92.62 96 SER A CA 1
ATOM 756 C C . SER A 1 96 ? 11.337 -9.090 -7.512 1.00 92.62 96 SER A C 1
ATOM 758 O O . SER A 1 96 ? 11.612 -10.291 -7.476 1.00 92.62 96 SER A O 1
ATOM 760 N N . LEU A 1 97 ? 10.499 -8.537 -6.631 1.00 93.31 97 LEU A N 1
ATOM 761 C CA . LEU A 1 97 ? 9.859 -9.225 -5.511 1.00 93.31 97 LEU A CA 1
ATOM 762 C C . LEU A 1 97 ? 8.378 -9.528 -5.745 1.00 93.31 97 LEU A C 1
ATOM 764 O O . LEU A 1 97 ? 7.762 -10.212 -4.926 1.00 93.31 97 LEU A O 1
ATOM 768 N N . VAL A 1 98 ? 7.793 -9.065 -6.854 1.00 93.56 98 VAL A N 1
ATOM 769 C CA . VAL A 1 98 ? 6.347 -9.179 -7.102 1.00 93.56 98 VAL A CA 1
ATOM 770 C C . VAL A 1 98 ? 5.879 -10.629 -7.089 1.00 93.56 98 VAL A C 1
ATOM 772 O O . VAL A 1 98 ? 4.822 -10.909 -6.532 1.00 93.56 98 VAL A O 1
ATOM 775 N N . ASN A 1 99 ? 6.663 -11.569 -7.616 1.00 92.88 99 ASN A N 1
ATOM 776 C CA . ASN A 1 99 ? 6.291 -12.990 -7.629 1.00 92.88 99 ASN A CA 1
ATOM 777 C C . ASN A 1 99 ? 6.177 -13.600 -6.223 1.00 92.88 99 ASN A C 1
ATOM 779 O O . ASN A 1 99 ? 5.491 -14.604 -6.047 1.00 92.88 99 ASN A O 1
ATOM 783 N N . ARG A 1 100 ? 6.790 -12.969 -5.214 1.00 93.19 100 ARG A N 1
ATOM 784 C CA . ARG A 1 100 ? 6.712 -13.409 -3.817 1.00 93.19 100 ARG A CA 1
ATOM 785 C C . ARG A 1 100 ? 5.507 -12.853 -3.070 1.00 93.19 100 ARG A C 1
ATOM 787 O O . ARG A 1 100 ? 5.169 -13.363 -2.008 1.00 93.19 100 ARG A O 1
ATOM 794 N N . PHE A 1 101 ? 4.860 -11.811 -3.591 1.00 95.81 101 PHE A N 1
ATOM 795 C CA . PHE A 1 101 ? 3.688 -11.224 -2.951 1.00 95.81 101 PHE A CA 1
ATOM 796 C C . PHE A 1 101 ? 2.478 -12.150 -3.079 1.00 95.81 101 PHE A C 1
ATOM 798 O O . PHE A 1 101 ? 2.090 -12.526 -4.194 1.00 95.81 101 PHE A O 1
ATOM 805 N N . ARG A 1 102 ? 1.858 -12.474 -1.943 1.00 96.69 102 ARG A N 1
ATOM 806 C CA . ARG A 1 102 ? 0.667 -13.323 -1.873 1.00 96.69 102 ARG A CA 1
ATOM 807 C C . ARG A 1 102 ? -0.587 -12.514 -1.606 1.00 96.69 102 ARG A C 1
ATOM 809 O O . ARG A 1 102 ? -1.540 -12.665 -2.362 1.00 96.69 102 ARG A O 1
ATOM 816 N N . ASP A 1 103 ? -0.568 -11.670 -0.581 1.00 96.94 103 ASP A N 1
ATOM 817 C CA . ASP A 1 103 ? -1.780 -10.999 -0.122 1.00 96.94 103 ASP A CA 1
ATOM 818 C C . ASP A 1 103 ? -1.494 -9.731 0.690 1.00 96.94 103 ASP A C 1
ATOM 820 O O . ASP A 1 103 ? -0.442 -9.617 1.329 1.00 96.94 103 ASP A O 1
ATOM 824 N N . VAL A 1 104 ? -2.445 -8.795 0.680 1.00 97.69 104 VAL A N 1
ATOM 825 C CA . VAL A 1 104 ? -2.449 -7.604 1.534 1.00 97.69 104 VAL A CA 1
ATOM 826 C C . VAL A 1 104 ? -3.828 -7.407 2.146 1.00 97.69 104 VAL A C 1
ATOM 828 O O . VAL A 1 104 ? -4.840 -7.520 1.461 1.00 97.69 104 VAL A O 1
ATOM 831 N N . LYS A 1 105 ? -3.870 -7.084 3.439 1.00 97.31 105 LYS A N 1
ATOM 832 C CA . LYS A 1 105 ? -5.117 -6.819 4.164 1.00 97.31 105 LYS A CA 1
ATOM 833 C C . LYS A 1 105 ? -4.993 -5.576 5.021 1.00 97.31 105 LYS A C 1
ATOM 835 O O . LYS A 1 105 ? -3.930 -5.322 5.584 1.00 97.31 105 LYS A O 1
ATOM 840 N N . ILE A 1 106 ? -6.101 -4.866 5.185 1.00 98.12 106 ILE A N 1
ATOM 841 C CA . ILE A 1 106 ? -6.255 -3.868 6.243 1.00 98.12 106 ILE A CA 1
ATOM 842 C C . ILE A 1 106 ? -6.881 -4.579 7.443 1.00 98.12 106 ILE A C 1
ATOM 844 O O . ILE A 1 106 ? -7.906 -5.247 7.315 1.00 98.12 106 ILE A O 1
ATOM 848 N N . LEU A 1 107 ? -6.241 -4.488 8.604 1.00 97.75 107 LEU A N 1
ATOM 849 C CA . LEU A 1 107 ? -6.686 -5.174 9.809 1.00 97.75 107 LEU A CA 1
ATOM 850 C C . LEU A 1 107 ? -7.633 -4.286 10.614 1.00 97.75 107 LEU A C 1
ATOM 852 O O . LEU A 1 107 ? -7.285 -3.181 11.019 1.00 97.75 107 LEU A O 1
ATOM 856 N N . THR A 1 108 ? -8.812 -4.816 10.920 1.00 97.75 108 THR A N 1
ATOM 857 C CA . THR A 1 108 ? -9.816 -4.168 11.780 1.00 97.75 108 THR A CA 1
ATOM 858 C C . THR A 1 108 ? -9.891 -4.782 13.174 1.00 97.75 108 THR A C 1
ATOM 860 O O . THR A 1 108 ? -10.683 -4.340 14.007 1.00 97.75 108 THR A O 1
ATOM 863 N N . GLN A 1 109 ? -9.072 -5.801 13.444 1.00 96.88 109 GLN A N 1
ATOM 864 C CA . GLN A 1 109 ? -9.012 -6.518 14.713 1.00 96.88 109 GLN A CA 1
ATOM 865 C C . GLN A 1 109 ? -7.571 -6.914 15.049 1.00 96.88 109 GLN A C 1
ATOM 867 O O . GLN A 1 109 ? -6.770 -7.212 14.162 1.00 96.88 109 GLN A O 1
ATOM 872 N N . ALA A 1 110 ? -7.264 -6.961 16.344 1.00 94.88 110 ALA A N 1
ATOM 873 C CA . ALA A 1 110 ? -6.020 -7.479 16.901 1.00 94.88 110 ALA A CA 1
ATOM 874 C C . ALA A 1 110 ? -6.346 -8.576 17.928 1.00 94.88 110 ALA A C 1
ATOM 876 O O . ALA A 1 110 ? -6.650 -8.304 19.093 1.00 94.88 110 ALA A O 1
ATOM 877 N N . GLY A 1 111 ? -6.323 -9.835 17.480 1.00 93.19 111 GLY A N 1
ATOM 878 C CA . GLY A 1 111 ? -6.822 -10.959 18.273 1.00 93.19 111 GLY A CA 1
ATOM 879 C C . GLY A 1 111 ? -8.323 -10.812 18.532 1.00 93.19 111 GLY A C 1
ATOM 880 O O . GLY A 1 111 ? -9.102 -10.703 17.593 1.00 93.19 111 GLY A O 1
ATOM 881 N N . VAL A 1 112 ? -8.726 -10.783 19.804 1.00 94.19 112 VAL A N 1
ATOM 882 C CA . VAL A 1 112 ? -10.135 -10.588 20.207 1.00 94.19 112 VAL A CA 1
ATOM 883 C C . VAL A 1 112 ? -10.557 -9.115 20.272 1.00 94.19 112 VAL A C 1
ATOM 885 O O . VAL A 1 112 ? -11.732 -8.824 20.482 1.00 94.19 112 VAL A O 1
ATOM 888 N N . ASN A 1 113 ? -9.615 -8.180 20.119 1.00 95.19 113 ASN A N 1
ATOM 889 C CA . ASN A 1 113 ? -9.879 -6.752 20.264 1.00 95.19 113 ASN A CA 1
ATOM 890 C C . ASN A 1 113 ? -10.258 -6.131 18.915 1.00 95.19 113 ASN A C 1
ATOM 892 O O . ASN A 1 113 ? -9.514 -6.258 17.942 1.00 95.19 113 ASN A O 1
ATOM 896 N N . SER A 1 114 ? -11.385 -5.417 18.866 1.00 97.19 114 SER A N 1
ATOM 897 C CA . SER A 1 114 ? -11.747 -4.578 17.717 1.00 97.19 114 SER A CA 1
ATOM 898 C C . SER A 1 114 ? -10.858 -3.335 17.664 1.00 97.19 114 SER A C 1
ATOM 900 O O . SER A 1 114 ? -10.634 -2.696 18.689 1.00 97.19 114 SER A O 1
ATOM 902 N N . LEU A 1 115 ? -10.392 -2.976 16.467 1.00 98.12 115 LEU A N 1
ATOM 903 C CA . LEU A 1 115 ? -9.717 -1.703 16.179 1.00 98.12 115 LEU A CA 1
ATOM 904 C C . LEU A 1 115 ? -10.689 -0.656 15.614 1.00 98.12 115 LEU A C 1
ATOM 906 O O . LEU A 1 115 ? -10.281 0.459 15.295 1.00 98.12 115 LEU A O 1
ATOM 910 N N . MET A 1 116 ? -11.961 -1.028 15.450 1.00 97.75 116 MET A N 1
ATOM 911 C CA . MET A 1 116 ? -13.001 -0.171 14.895 1.00 97.75 116 MET A CA 1
ATOM 912 C C . MET A 1 116 ? -13.832 0.514 15.975 1.00 97.75 116 MET A C 1
ATOM 914 O O . MET A 1 116 ? -14.173 -0.101 16.988 1.00 97.75 116 MET A O 1
ATOM 918 N N . ASP A 1 117 ? -14.249 1.745 15.690 1.00 96.62 117 ASP A N 1
ATOM 919 C CA . ASP A 1 117 ? -15.314 2.434 16.402 1.00 96.62 117 ASP A CA 1
ATOM 920 C C . ASP A 1 117 ? -16.700 1.855 16.047 1.00 96.62 117 ASP A C 1
ATOM 922 O O . ASP A 1 117 ? -16.862 1.003 15.168 1.00 96.62 117 ASP A O 1
ATOM 926 N N . ALA A 1 118 ? -17.748 2.363 16.701 1.00 96.06 118 ALA A N 1
ATOM 927 C CA . ALA A 1 118 ? -19.130 1.929 16.469 1.00 96.06 118 ALA A CA 1
ATOM 928 C C . ALA A 1 118 ? -19.660 2.191 15.039 1.00 96.06 118 ALA A C 1
ATOM 930 O O . ALA A 1 118 ? -20.766 1.763 14.713 1.00 96.06 118 ALA A O 1
ATOM 931 N N . LYS A 1 119 ? -18.916 2.917 14.194 1.00 94.69 119 LYS A N 1
ATOM 932 C CA . LYS A 1 119 ? -19.252 3.223 12.797 1.00 94.69 119 LYS A CA 1
ATOM 933 C C . LYS A 1 119 ? -18.386 2.441 11.801 1.00 94.69 119 LYS A C 1
ATOM 935 O O . LYS A 1 119 ? -18.475 2.722 10.606 1.00 94.69 119 LYS A O 1
ATOM 940 N N . GLY A 1 120 ? -17.552 1.506 12.264 1.00 94.38 120 GLY A N 1
ATOM 941 C CA . GLY A 1 120 ? -16.650 0.726 11.411 1.00 94.38 120 GLY A CA 1
ATOM 942 C C . GLY A 1 120 ? -15.413 1.500 10.935 1.00 94.38 120 GLY A C 1
ATOM 943 O O . GLY A 1 120 ? -14.839 1.158 9.905 1.00 94.38 120 GLY A O 1
ATOM 944 N N . ARG A 1 121 ? -15.024 2.573 11.633 1.00 96.38 121 ARG A N 1
ATOM 945 C CA . ARG A 1 121 ? -13.862 3.431 11.316 1.00 96.38 121 ARG A CA 1
ATOM 946 C C . ARG A 1 121 ? -12.734 3.179 12.315 1.00 96.38 121 ARG A C 1
ATOM 948 O O . ARG A 1 121 ? -13.023 2.597 13.353 1.00 96.38 121 ARG A O 1
ATOM 955 N N . PRO A 1 122 ? -11.490 3.629 12.077 1.00 97.50 122 PRO A N 1
ATOM 956 C CA . PRO A 1 122 ? -10.429 3.498 13.075 1.00 97.50 122 PRO A CA 1
ATOM 957 C C . PRO A 1 122 ? -10.832 4.101 14.429 1.00 97.50 122 PRO A C 1
ATOM 959 O O . PRO A 1 122 ? -11.262 5.260 14.499 1.00 97.50 122 PRO A O 1
ATOM 962 N N . ASP A 1 123 ? -10.718 3.322 15.508 1.00 97.31 123 ASP A N 1
ATOM 963 C CA . ASP A 1 123 ? -10.995 3.795 16.865 1.00 97.31 123 ASP A CA 1
ATOM 964 C C . ASP A 1 123 ? -9.836 4.655 17.385 1.00 97.31 123 ASP A C 1
ATOM 966 O O . ASP A 1 123 ? -8.961 4.202 18.126 1.00 97.31 123 ASP A O 1
ATOM 970 N N . LYS A 1 124 ? -9.878 5.945 17.040 1.00 95.06 124 LYS A N 1
ATOM 971 C CA . LYS A 1 124 ? -8.874 6.941 17.452 1.00 95.06 124 LYS A CA 1
ATOM 972 C C . LYS A 1 124 ? -8.734 7.088 18.972 1.00 95.06 124 LYS A C 1
ATOM 974 O O . LYS A 1 124 ? -7.753 7.658 19.434 1.00 95.06 124 LYS A O 1
ATOM 979 N N . ARG A 1 125 ? -9.743 6.678 19.753 1.00 94.88 125 ARG A N 1
ATOM 980 C CA . ARG A 1 125 ? -9.767 6.884 21.211 1.00 94.88 125 ARG A CA 1
ATOM 981 C C . ARG A 1 125 ? -9.080 5.751 21.950 1.00 94.88 125 ARG A C 1
ATOM 983 O O . ARG A 1 125 ? -8.371 6.017 22.914 1.00 94.88 125 ARG A O 1
ATOM 990 N N . ASN A 1 126 ? -9.328 4.516 21.523 1.00 95.81 126 ASN A N 1
ATOM 991 C CA . ASN A 1 126 ? -8.833 3.325 22.212 1.00 95.81 126 ASN A CA 1
ATOM 992 C C . ASN A 1 126 ? -7.661 2.649 21.487 1.00 95.81 126 ASN A C 1
ATOM 994 O O . ASN A 1 126 ? -6.980 1.821 22.090 1.00 95.81 126 ASN A O 1
ATOM 998 N N . ALA A 1 127 ? -7.424 2.986 20.217 1.00 95.12 127 ALA A N 1
ATOM 999 C CA . ALA A 1 127 ? -6.355 2.432 19.397 1.00 95.12 127 ALA A CA 1
ATOM 1000 C C . ALA A 1 127 ? -5.615 3.542 18.628 1.00 95.12 127 ALA A C 1
ATOM 1002 O O . ALA A 1 127 ? -4.785 4.244 19.202 1.00 95.12 127 ALA A O 1
ATOM 1003 N N . SER A 1 128 ? -5.891 3.694 17.334 1.00 96.81 128 SER A N 1
ATOM 1004 C CA . SER A 1 128 ? -5.236 4.638 16.430 1.00 96.81 128 SER A CA 1
ATOM 1005 C C . SER A 1 128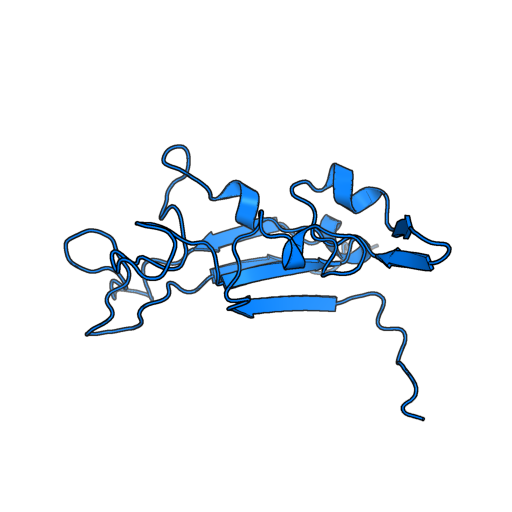 ? -6.249 5.176 15.424 1.00 96.81 128 SER A C 1
ATOM 1007 O O . SER A 1 128 ? -7.321 4.607 15.212 1.00 96.81 128 SER A O 1
ATOM 1009 N N . ASP A 1 129 ? -5.918 6.302 14.809 1.00 96.19 129 ASP A N 1
ATOM 1010 C CA . ASP A 1 129 ? -6.618 6.862 13.665 1.00 96.19 129 ASP A CA 1
ATOM 1011 C C . ASP A 1 129 ? -6.294 6.208 12.325 1.00 96.19 129 ASP A C 1
ATOM 1013 O O . ASP A 1 129 ? -6.967 6.514 11.337 1.00 96.19 129 ASP A O 1
ATOM 1017 N N . HIS A 1 130 ? -5.357 5.263 12.331 1.00 98.00 130 HIS A N 1
ATOM 1018 C CA . HIS A 1 130 ? -5.007 4.408 11.212 1.00 98.00 130 HIS A CA 1
ATOM 1019 C C . HIS A 1 130 ? -5.322 2.942 11.540 1.00 98.00 130 HIS A C 1
ATOM 1021 O O . HIS A 1 130 ? -5.112 2.470 12.662 1.00 98.00 130 HIS A O 1
ATOM 1027 N N . PHE A 1 131 ? -5.788 2.194 10.544 1.00 98.25 131 PHE A N 1
ATOM 1028 C CA . PHE A 1 131 ? -5.798 0.737 10.593 1.00 98.25 131 PHE A CA 1
ATOM 1029 C C . PHE A 1 131 ? -4.431 0.170 10.186 1.00 98.25 131 PHE A C 1
ATOM 1031 O O . PHE A 1 131 ? -3.858 0.621 9.193 1.00 98.25 131 PHE A O 1
ATOM 1038 N N . PRO A 1 132 ? -3.924 -0.867 10.878 1.00 97.75 132 PRO A N 1
ATOM 1039 C CA . PRO A 1 132 ? -2.727 -1.581 10.449 1.00 97.75 132 PRO A CA 1
ATOM 1040 C C . PRO A 1 132 ? -2.927 -2.276 9.099 1.00 97.75 132 PRO A C 1
ATOM 1042 O O . PRO A 1 132 ? -4.018 -2.764 8.798 1.00 97.75 132 PRO A O 1
ATOM 1045 N N . ILE A 1 133 ? -1.845 -2.425 8.336 1.00 98.19 133 ILE A N 1
ATOM 1046 C CA . ILE A 1 133 ? -1.813 -3.278 7.143 1.00 98.19 133 ILE A CA 1
ATOM 1047 C C . ILE A 1 133 ? -0.975 -4.532 7.397 1.00 98.19 133 ILE A C 1
ATOM 1049 O O . ILE A 1 133 ? 0.071 -4.481 8.045 1.00 98.19 133 ILE A O 1
ATOM 1053 N N . LEU A 1 134 ? -1.433 -5.666 6.874 1.00 97.50 134 LEU A N 1
ATOM 1054 C CA . LEU A 1 134 ? -0.725 -6.942 6.901 1.00 97.50 134 LEU A CA 1
ATOM 1055 C C . LEU A 1 134 ? -0.352 -7.338 5.479 1.00 97.50 134 LEU A C 1
ATOM 1057 O O . LEU A 1 134 ? -1.218 -7.429 4.612 1.00 97.50 134 LEU A O 1
ATOM 1061 N N . VAL A 1 135 ? 0.929 -7.624 5.262 1.00 97.81 135 VAL A N 1
ATOM 1062 C CA . VAL A 1 135 ? 1.460 -8.054 3.966 1.00 97.81 135 VAL A CA 1
ATOM 1063 C C . VAL A 1 135 ? 1.995 -9.468 4.098 1.00 97.81 135 VAL A C 1
ATOM 1065 O O . VAL A 1 135 ? 2.836 -9.742 4.952 1.00 97.81 135 VAL A O 1
ATOM 1068 N N . THR A 1 136 ? 1.521 -10.360 3.233 1.00 97.50 136 THR A N 1
ATOM 1069 C CA . THR A 1 136 ? 1.962 -11.754 3.185 1.00 97.50 136 THR A CA 1
ATOM 1070 C C . THR A 1 136 ? 2.853 -11.973 1.971 1.00 97.50 136 THR A C 1
ATOM 1072 O O . THR A 1 136 ? 2.447 -11.750 0.826 1.00 97.50 136 THR A O 1
ATOM 1075 N N . MET A 1 137 ? 4.065 -12.453 2.231 1.00 94.81 137 MET A N 1
ATOM 1076 C CA . MET A 1 137 ? 5.063 -12.817 1.227 1.00 94.81 137 MET A CA 1
ATOM 1077 C C . MET A 1 137 ? 5.394 -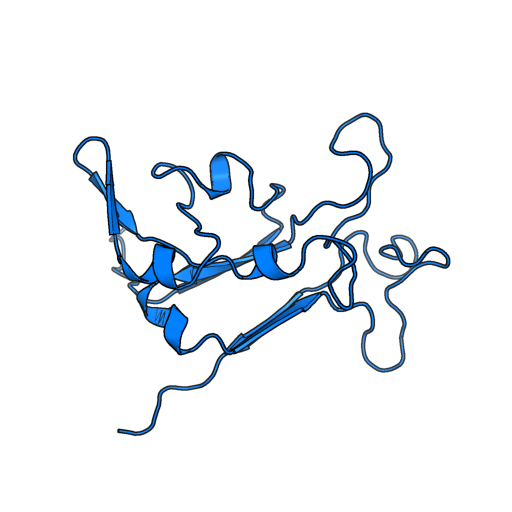14.305 1.377 1.00 94.81 137 MET A C 1
ATOM 1079 O O . MET A 1 137 ? 5.342 -14.825 2.489 1.00 94.81 137 MET A O 1
ATOM 1083 N N . CYS A 1 138 ? 5.752 -14.993 0.295 1.00 92.94 138 CYS A N 1
ATOM 1084 C CA . CYS A 1 138 ? 6.382 -16.310 0.400 1.00 92.94 138 CYS A CA 1
ATOM 1085 C C . CYS A 1 138 ? 7.913 -16.193 0.420 1.00 92.94 138 CYS A C 1
ATOM 1087 O O . CYS A 1 138 ? 8.490 -15.244 -0.127 1.00 92.94 138 CYS A O 1
ATOM 1089 N N . GLU A 1 139 ? 8.572 -17.179 1.027 1.00 80.44 139 GLU A N 1
ATOM 1090 C CA . GLU A 1 139 ? 10.004 -17.402 0.813 1.00 80.44 139 GLU A CA 1
ATOM 1091 C C . GLU A 1 139 ? 10.253 -17.840 -0.644 1.00 80.44 139 GLU A C 1
ATOM 1093 O O . GLU A 1 139 ? 9.301 -18.049 -1.403 1.00 80.44 139 GLU A O 1
ATOM 1098 N N . LYS A 1 140 ? 11.518 -17.852 -1.091 1.00 69.00 140 LYS A N 1
ATOM 1099 C CA . LYS A 1 140 ? 11.852 -18.286 -2.460 1.00 69.00 140 LYS A CA 1
ATOM 1100 C C . LYS A 1 140 ? 11.267 -19.681 -2.719 1.00 69.00 140 LYS A C 1
ATOM 1102 O O . LYS A 1 140 ? 11.207 -20.483 -1.795 1.00 69.00 140 LYS A O 1
ATOM 1107 N N . ASP A 1 141 ? 10.893 -19.955 -3.967 1.00 53.47 141 ASP A N 1
ATOM 1108 C CA . ASP A 1 141 ? 10.712 -21.338 -4.402 1.00 53.47 141 ASP A CA 1
ATOM 1109 C C . ASP A 1 141 ? 12.056 -22.062 -4.189 1.00 53.47 141 ASP A C 1
ATOM 1111 O O . ASP A 1 141 ? 13.103 -21.526 -4.573 1.00 53.47 141 ASP A O 1
ATOM 1115 N N . ASP A 1 142 ? 12.037 -23.215 -3.517 1.00 44.41 142 ASP A N 1
ATOM 1116 C CA . ASP A 1 142 ? 13.168 -24.142 -3.533 1.00 44.41 142 ASP A CA 1
ATOM 1117 C C . ASP A 1 142 ? 13.381 -24.546 -5.004 1.00 44.41 142 ASP A C 1
ATOM 1119 O O . ASP A 1 142 ? 12.481 -25.124 -5.620 1.00 44.41 142 ASP A O 1
ATOM 1123 N N . GLU A 1 143 ? 14.522 -24.164 -5.585 1.00 41.50 143 GLU A N 1
ATOM 1124 C CA . GLU A 1 143 ? 14.997 -24.725 -6.861 1.00 41.50 143 GLU A CA 1
ATOM 1125 C C . GLU A 1 143 ? 15.363 -26.205 -6.698 1.00 41.50 143 GLU A C 1
ATOM 1127 O O . GLU A 1 143 ? 16.051 -26.542 -5.703 1.00 41.50 143 GLU A O 1
#

Organism: NCBI:txid2528009

Secondary structure (DSSP, 8-state):
--------S-EEEEE-SS-TTSHHHHSTTTT-EESSHHHHTT-EEEETTEEEE-EE-GGGGG-STTSSS-S-SEEE-STTS-SEEE--EEEEEEGGGGGGEEEEEE-SEETTEE-B-TTSSB-TTTS-SB--EEEEEPPPP--

Radius of gyration: 16.8 Å; chains: 1; bounding box: 49×45×42 Å

Foldseek 3Di:
DPPPPPPLWDKDWFFQVDACPDCLNCPQVHVVEDADLVSQLVQWDDDPNDIGGYWYWPLNVQADDVHPDDRAFAADCDPPDDHGHGHRTTMTGTSVQSVFWDDKDFDQDDVPRGQADPVRAGPVPPHRRGTDMDTGTDDDDDD

Sequence (143 aa):
MKEQQATNCFILLGDFNMNPYDRGMNLAAGLNAMMTRACASAGVRRHLDRDYDFYYNPMWSLFGDNTDGPAGTVYDVSNQGPYGWSMYDQVLINHSLVNRFRDVKILTQAGVNSLMDAKGRPDKRNASDHFPILVTMCEKDDE

pLDDT: mean 90.44, std 13.73, range [32.41, 98.5]